Protein AF-A0A0N0T6A1-F1 (afdb_monomer)

Nearest PDB structures (foldseek):
  1lwt-assembly1_A  TM=7.996E-01  e=7.300E-01  Saccharomyces cerevisiae
  1lws-assembly1_A  TM=7.201E-01  e=6.873E-01  Saccharomyces cerevisiae
  1dfa-assembly1_A  TM=7.076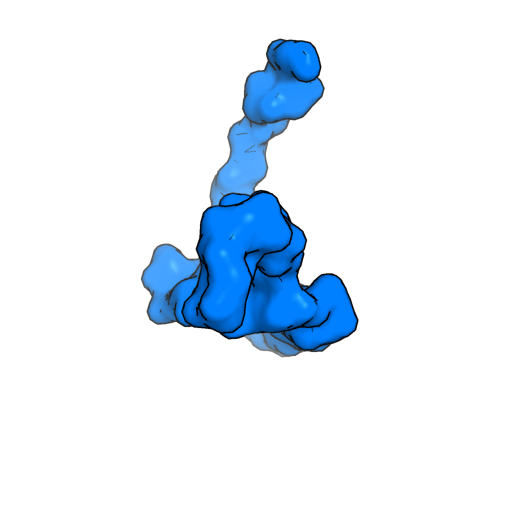E-01  e=2.589E+00  Saccharomyces cerevisiae
  8iuh-assembly1_P  TM=4.091E-01  e=5.73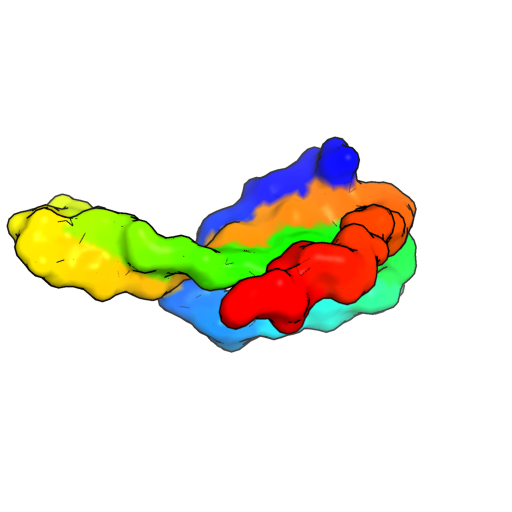6E-01  Homo sapiens
  4c3k-assembly2_C  TM=5.805E-01  e=5.338E+00  Synechococcus elongatus

Solvent-accessible surface area (backbone atoms only — not comparable to full-atom values): 3983 Å² total; per-residue (Å²): 119,76,50,77,48,76,38,77,40,72,66,61,49,50,51,53,51,55,53,29,56,78,68,66,35,10,70,50,76,51,79,46,77,41,67,27,90,88,77,58,79,53,71,39,63,36,34,41,38,38,34,24,85,46,71,68,87,77,69,86,74,80,80,78,129

Secondary structure (DSSP, 8-state):
--EEEEES-HHHHHHHHHHHHHTT-EEEEEEEEEE-TTTSSSEEEEEEEEEESSPPPP-TTTT--

Mean predicted aligned error: 5.85 Å

pLDDT: mean 89.49, std 12.4, range [50.28, 97.81]

Structure (mmCIF, N/CA/C/O backbone):
data_AF-A0A0N0T6A1-F1
#
_entry.id   AF-A0A0N0T6A1-F1
#
loop_
_atom_site.group_PDB
_atom_site.id
_atom_site.type_symbol
_atom_site.label_atom_id
_atom_site.label_alt_id
_atom_site.label_comp_id
_atom_site.label_asym_id
_atom_site.label_entity_id
_atom_site.label_seq_id
_atom_site.pdbx_PDB_ins_code
_atom_site.Cartn_x
_atom_site.Cartn_y
_atom_site.Cartn_z
_atom_site.occupancy
_atom_site.B_iso_or_equiv
_atom_site.auth_seq_id
_atom_site.auth_comp_id
_atom_site.auth_asym_id
_atom_site.auth_atom_id
_atom_site.pdbx_PDB_model_num
ATOM 1 N N . MET A 1 1 ? 2.197 9.556 -10.963 1.00 82.38 1 MET A N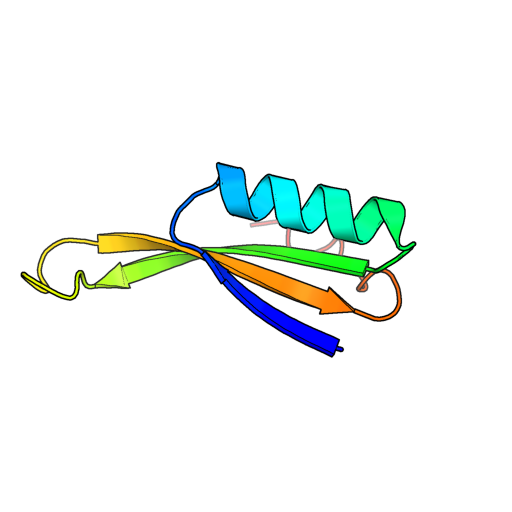 1
ATOM 2 C CA . MET A 1 1 ? 1.258 8.548 -10.440 1.00 82.38 1 MET A CA 1
ATOM 3 C C . MET A 1 1 ? 0.228 8.252 -11.523 1.00 82.38 1 MET A C 1
ATOM 5 O O . MET A 1 1 ? -0.258 9.197 -12.133 1.00 82.38 1 MET A O 1
ATOM 9 N N . LEU A 1 2 ? -0.024 6.973 -11.805 1.00 91.31 2 LEU A N 1
ATOM 10 C CA . LEU A 1 2 ? -0.949 6.469 -12.827 1.00 91.31 2 LEU A CA 1
ATOM 11 C C . LEU A 1 2 ? -2.278 6.016 -12.214 1.00 91.31 2 LEU A C 1
ATOM 13 O O . LEU A 1 2 ? -3.335 6.385 -12.715 1.00 91.31 2 LEU A O 1
ATOM 17 N N . THR A 1 3 ? -2.222 5.226 -11.140 1.00 95.56 3 THR A N 1
ATOM 18 C CA . THR A 1 3 ? -3.408 4.706 -10.448 1.00 95.56 3 THR A CA 1
ATOM 19 C C . THR A 1 3 ? -3.088 4.376 -8.991 1.00 95.56 3 THR A C 1
ATOM 21 O O . THR A 1 3 ? -1.925 4.134 -8.662 1.00 95.56 3 THR A O 1
ATOM 24 N N . THR A 1 4 ? -4.124 4.340 -8.152 1.00 96.81 4 THR A N 1
ATOM 25 C CA . THR A 1 4 ? -4.078 3.793 -6.789 1.00 96.81 4 THR A CA 1
ATOM 26 C C . THR A 1 4 ? -5.048 2.627 -6.694 1.00 96.81 4 THR A C 1
ATOM 28 O O . THR A 1 4 ? -6.164 2.712 -7.208 1.00 96.81 4 THR A O 1
ATOM 31 N N . GLN A 1 5 ? -4.625 1.553 -6.039 1.00 96.31 5 GLN A N 1
ATOM 32 C CA . GLN A 1 5 ? -5.452 0.396 -5.711 1.00 96.31 5 GL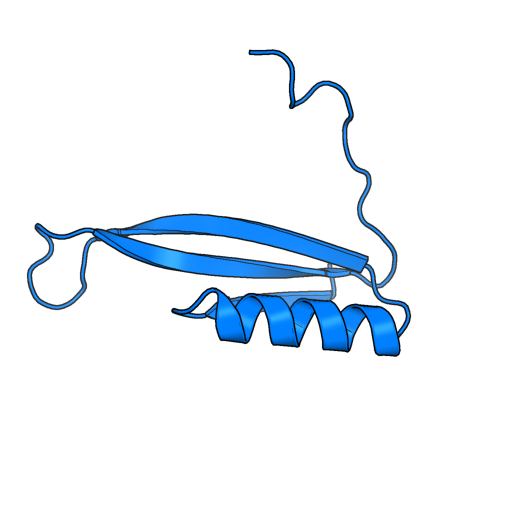N A CA 1
ATOM 33 C C . GLN A 1 5 ? -5.401 0.167 -4.201 1.00 96.31 5 GLN A C 1
ATOM 35 O O . GLN A 1 5 ? -4.368 0.418 -3.581 1.00 96.31 5 GLN A O 1
ATOM 40 N N . ILE A 1 6 ? -6.517 -0.275 -3.628 1.00 97.44 6 ILE A N 1
ATOM 41 C CA . ILE A 1 6 ? -6.606 -0.703 -2.232 1.00 97.44 6 ILE A CA 1
ATOM 42 C C . ILE A 1 6 ? -7.062 -2.155 -2.256 1.00 97.44 6 ILE A C 1
ATOM 44 O O . ILE A 1 6 ? -8.014 -2.472 -2.971 1.00 97.44 6 ILE A O 1
ATOM 48 N N . VAL A 1 7 ? -6.349 -3.012 -1.536 1.00 96.88 7 VAL A N 1
ATOM 49 C CA . VAL A 1 7 ? -6.658 -4.439 -1.419 1.00 96.88 7 VAL A CA 1
ATOM 50 C C . VAL A 1 7 ? -6.598 -4.861 0.042 1.00 96.88 7 VAL A C 1
ATOM 52 O O . VAL A 1 7 ? -5.813 -4.317 0.820 1.00 96.88 7 VAL A O 1
ATOM 55 N N . ASP A 1 8 ? -7.401 -5.853 0.397 1.00 94.94 8 ASP A N 1
ATOM 56 C CA . ASP A 1 8 ? -7.588 -6.292 1.784 1.00 94.94 8 ASP A CA 1
ATOM 57 C C . ASP A 1 8 ? -6.598 -7.400 2.186 1.00 94.94 8 ASP A C 1
ATOM 59 O O . ASP A 1 8 ? -6.685 -7.984 3.265 1.00 94.94 8 ASP A O 1
ATOM 63 N N . SER A 1 9 ? -5.652 -7.746 1.303 1.00 94.62 9 SER A N 1
ATOM 64 C CA . SER A 1 9 ? -4.681 -8.803 1.564 1.00 94.62 9 SER A CA 1
ATOM 65 C C . SER A 1 9 ? -3.279 -8.487 1.051 1.00 94.62 9 SER A C 1
ATOM 67 O O . SER A 1 9 ? -3.067 -7.988 -0.057 1.00 94.62 9 SER A O 1
ATOM 69 N N . ALA A 1 10 ? -2.282 -8.884 1.844 1.00 95.88 10 ALA A N 1
ATOM 70 C CA . ALA A 1 10 ? -0.881 -8.804 1.442 1.00 95.88 10 ALA A CA 1
ATOM 71 C C . ALA A 1 10 ? -0.586 -9.634 0.177 1.00 95.88 10 ALA A C 1
ATOM 73 O O . ALA A 1 10 ? 0.296 -9.281 -0.602 1.00 95.88 10 ALA A O 1
ATOM 74 N N . ALA A 1 11 ? -1.320 -10.732 -0.044 1.00 97.38 11 ALA A N 1
ATOM 75 C CA . ALA A 1 11 ? -1.156 -11.571 -1.228 1.00 97.38 11 ALA A CA 1
ATOM 76 C C . ALA A 1 11 ? -1.496 -10.802 -2.514 1.00 97.38 11 ALA A C 1
ATOM 78 O O . ALA A 1 11 ? -0.675 -10.767 -3.430 1.00 97.38 11 ALA A O 1
ATOM 79 N N . GLU A 1 12 ? -2.636 -10.109 -2.545 1.00 96.12 12 GLU A N 1
ATOM 80 C CA . GLU A 1 12 ? -3.037 -9.286 -3.692 1.00 96.12 12 GLU A CA 1
ATOM 81 C C . GLU A 1 12 ? -2.087 -8.101 -3.906 1.00 96.12 12 GLU A C 1
ATOM 83 O O . GLU A 1 12 ? -1.762 -7.749 -5.043 1.00 96.12 12 GLU A O 1
ATOM 88 N N . ALA A 1 13 ? -1.574 -7.512 -2.820 1.00 97.06 13 ALA A N 1
ATOM 89 C CA . ALA A 1 13 ? -0.575 -6.453 -2.915 1.00 97.06 13 ALA A CA 1
ATOM 90 C C . ALA A 1 13 ? 0.725 -6.949 -3.567 1.00 97.06 13 ALA A C 1
ATOM 92 O O . ALA A 1 13 ? 1.284 -6.269 -4.430 1.00 97.06 13 ALA A O 1
ATOM 93 N N . ILE A 1 14 ? 1.179 -8.156 -3.215 1.00 97.25 14 ILE A N 1
ATOM 94 C CA . ILE A 1 14 ? 2.348 -8.795 -3.836 1.00 97.25 14 ILE A CA 1
ATOM 95 C C . ILE A 1 14 ? 2.096 -9.075 -5.322 1.00 97.25 14 ILE A C 1
ATOM 97 O O . ILE A 1 14 ? 2.980 -8.821 -6.142 1.00 97.25 14 ILE A O 1
ATOM 101 N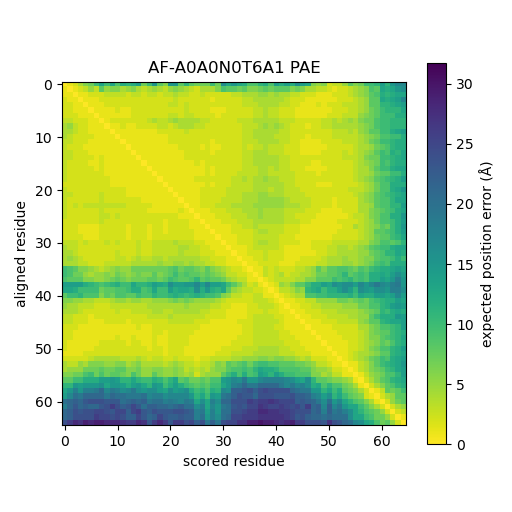 N . GLU A 1 15 ? 0.908 -9.557 -5.693 1.00 97.06 15 GLU A N 1
ATOM 102 C CA . GLU A 1 15 ? 0.553 -9.784 -7.101 1.00 97.06 15 GLU A CA 1
ATOM 103 C C . GLU A 1 15 ? 0.601 -8.483 -7.916 1.00 97.06 15 GLU A C 1
ATOM 105 O O . GLU A 1 15 ? 1.134 -8.464 -9.028 1.00 97.06 15 GLU A O 1
ATOM 110 N N . ALA A 1 16 ? 0.132 -7.367 -7.351 1.00 95.25 16 ALA A N 1
ATOM 111 C CA . ALA A 1 16 ? 0.209 -6.062 -8.003 1.00 95.25 16 ALA A CA 1
ATOM 112 C C . ALA A 1 16 ? 1.658 -5.571 -8.189 1.00 95.25 16 ALA A C 1
ATOM 114 O O . ALA A 1 16 ? 1.981 -4.998 -9.233 1.00 95.25 16 ALA A O 1
ATOM 115 N N . VAL A 1 17 ? 2.546 -5.828 -7.221 1.00 95.81 17 VAL A N 1
ATOM 116 C CA . VAL A 1 17 ? 3.986 -5.526 -7.340 1.00 95.81 17 VAL A CA 1
ATOM 117 C C . VAL A 1 17 ? 4.624 -6.350 -8.454 1.00 95.81 17 VAL A C 1
ATOM 119 O O . VAL A 1 17 ? 5.339 -5.803 -9.291 1.00 95.81 17 VAL A O 1
ATOM 122 N N . GLN A 1 18 ? 4.336 -7.651 -8.505 1.00 97.19 18 GLN A N 1
ATOM 123 C CA . GLN A 1 18 ? 4.843 -8.533 -9.560 1.00 97.19 18 GLN A CA 1
ATOM 124 C C . GLN A 1 18 ? 4.349 -8.099 -10.945 1.00 97.19 18 GLN A C 1
ATOM 126 O O . GLN A 1 18 ? 5.111 -8.112 -11.909 1.00 97.19 18 GLN A O 1
ATOM 131 N N . ALA A 1 19 ? 3.090 -7.668 -11.056 1.00 95.88 19 ALA A N 1
ATOM 132 C CA . ALA A 1 19 ? 2.556 -7.132 -12.302 1.00 95.88 19 ALA A CA 1
ATOM 133 C C . ALA A 1 19 ? 3.251 -5.825 -12.723 1.00 95.88 19 ALA A C 1
ATOM 135 O O . ALA A 1 19 ? 3.515 -5.632 -13.910 1.00 95.88 19 ALA A O 1
ATOM 136 N N . ALA A 1 20 ? 3.565 -4.938 -11.772 1.00 94.81 20 ALA A N 1
ATOM 137 C CA . ALA A 1 20 ? 4.293 -3.701 -12.047 1.00 94.81 20 ALA A CA 1
ATOM 138 C C . ALA A 1 20 ? 5.720 -3.974 -12.553 1.00 94.81 20 ALA A C 1
ATOM 140 O O . ALA A 1 20 ? 6.131 -3.349 -13.528 1.00 94.81 20 ALA A O 1
ATOM 141 N N . ASP A 1 21 ? 6.425 -4.945 -11.962 1.00 95.25 21 ASP A N 1
ATOM 142 C CA . ASP A 1 21 ? 7.757 -5.389 -12.407 1.00 95.25 21 ASP A CA 1
ATOM 143 C C . ASP A 1 21 ? 7.740 -5.890 -13.861 1.00 95.25 21 ASP A C 1
ATOM 145 O O . ASP A 1 21 ? 8.516 -5.425 -14.693 1.00 95.25 21 ASP A O 1
ATOM 149 N N . VAL A 1 22 ? 6.773 -6.747 -14.216 1.00 97.50 22 VAL A N 1
ATOM 150 C CA . VAL A 1 22 ? 6.612 -7.263 -15.592 1.00 97.50 22 VAL A CA 1
ATOM 151 C C . VAL A 1 22 ? 6.389 -6.145 -16.619 1.00 97.50 22 VAL A C 1
ATOM 153 O O . VAL A 1 22 ? 6.748 -6.295 -17.790 1.00 97.50 22 VAL A O 1
ATOM 156 N N . LEU A 1 23 ? 5.781 -5.036 -16.200 1.00 94.81 23 LEU A N 1
ATOM 157 C CA . LEU A 1 23 ? 5.460 -3.893 -17.052 1.00 94.81 23 LEU A CA 1
ATOM 158 C C . LEU A 1 23 ? 6.513 -2.775 -17.004 1.00 94.81 23 LEU A C 1
ATOM 160 O O . LEU A 1 23 ? 6.301 -1.748 -17.648 1.00 94.81 23 LEU A O 1
ATOM 164 N N . ASP A 1 24 ? 7.620 -2.968 -16.279 1.00 94.81 24 ASP A N 1
ATOM 165 C CA . ASP A 1 24 ? 8.661 -1.955 -16.050 1.00 94.81 24 ASP A C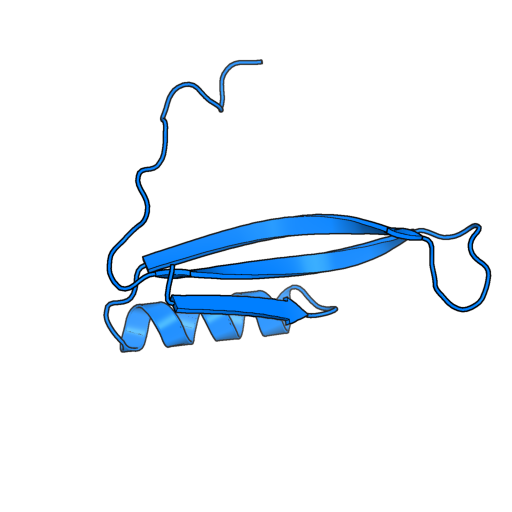A 1
ATOM 166 C C . ASP A 1 24 ? 8.089 -0.655 -15.438 1.00 94.81 24 ASP A C 1
ATOM 168 O O . ASP A 1 24 ? 8.436 0.465 -15.813 1.00 94.81 24 ASP A O 1
ATOM 172 N N . LEU A 1 25 ? 7.141 -0.799 -14.505 1.00 95.25 25 LEU A N 1
ATOM 173 C CA . LEU A 1 25 ? 6.484 0.309 -13.811 1.00 95.25 25 LEU A CA 1
ATOM 174 C C . LEU A 1 25 ? 7.060 0.516 -12.410 1.00 95.25 25 LEU A C 1
ATOM 176 O O . LEU A 1 25 ? 7.514 -0.410 -11.743 1.00 95.25 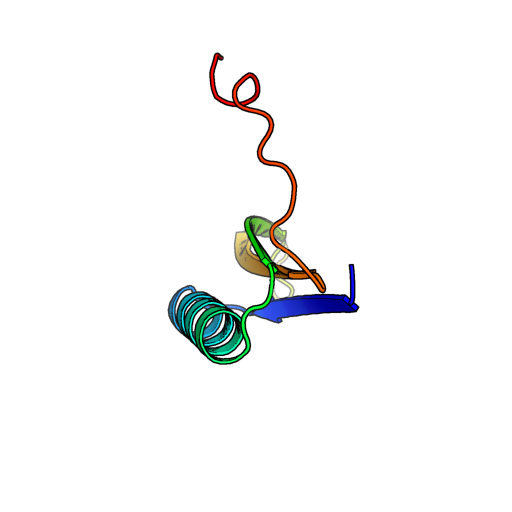25 LEU A O 1
ATOM 180 N N . GLY A 1 26 ? 6.973 1.753 -11.924 1.00 94.94 26 GLY A N 1
ATOM 181 C CA . GLY A 1 26 ? 7.259 2.053 -10.525 1.00 94.94 26 GLY A CA 1
ATOM 182 C C . GLY A 1 26 ? 6.065 1.750 -9.634 1.00 94.94 26 GLY A C 1
ATOM 183 O O . GLY A 1 26 ? 4.924 1.991 -10.027 1.00 94.94 26 GLY A O 1
ATOM 184 N N . VAL A 1 27 ? 6.315 1.298 -8.408 1.00 94.81 27 VAL A N 1
ATOM 185 C CA . VAL A 1 27 ? 5.260 1.061 -7.420 1.00 94.81 27 VAL A CA 1
ATOM 186 C C . VAL A 1 27 ? 5.697 1.539 -6.035 1.00 94.81 27 VAL A C 1
ATOM 188 O O . VAL A 1 27 ? 6.853 1.359 -5.656 1.00 94.81 27 VAL A O 1
ATOM 191 N N . ARG A 1 28 ? 4.780 2.153 -5.283 1.00 95.00 28 ARG A N 1
ATOM 192 C CA . ARG A 1 28 ? 4.892 2.352 -3.831 1.00 95.00 28 ARG A CA 1
ATOM 193 C C . ARG A 1 28 ? 3.801 1.520 -3.174 1.00 95.00 28 ARG A C 1
ATOM 195 O O . ARG A 1 28 ? 2.643 1.609 -3.576 1.00 95.00 28 ARG A O 1
ATOM 202 N N . VAL A 1 29 ? 4.177 0.711 -2.191 1.00 95.00 29 VAL A N 1
ATOM 203 C CA . VAL A 1 29 ? 3.238 -0.116 -1.429 1.00 95.00 29 VAL A CA 1
ATOM 204 C C . VAL A 1 29 ? 3.407 0.187 0.043 1.00 95.00 29 VAL A C 1
ATOM 206 O O . VAL A 1 29 ? 4.530 0.215 0.541 1.00 95.00 29 VAL A O 1
ATOM 209 N N . TYR A 1 30 ? 2.297 0.418 0.730 1.00 95.31 30 TYR A N 1
ATOM 210 C CA . TYR A 1 30 ? 2.284 0.594 2.173 1.00 95.31 30 TYR A CA 1
ATOM 211 C C . TYR A 1 30 ? 0.970 0.092 2.757 1.00 95.31 30 TYR A C 1
ATOM 213 O O . TYR A 1 30 ? -0.064 0.051 2.088 1.00 95.31 30 TYR A O 1
ATOM 221 N N . ASN A 1 31 ? 1.029 -0.301 4.021 1.00 96.19 31 ASN A N 1
ATOM 222 C CA . ASN A 1 31 ? -0.132 -0.733 4.769 1.00 96.19 31 ASN A CA 1
ATOM 223 C C . ASN A 1 31 ? -0.758 0.437 5.544 1.00 96.19 31 ASN A C 1
ATOM 225 O O . ASN A 1 31 ? -0.048 1.340 5.995 1.00 96.19 31 ASN A O 1
ATOM 229 N N . ARG A 1 32 ? -2.079 0.408 5.724 1.00 95.69 32 ARG A N 1
ATOM 230 C CA . ARG A 1 32 ? -2.790 1.247 6.688 1.00 95.69 32 ARG A CA 1
ATOM 231 C C . ARG A 1 32 ? -3.810 0.418 7.461 1.00 95.69 32 ARG A C 1
ATOM 233 O O . ARG A 1 32 ? -4.379 -0.530 6.933 1.00 95.69 32 ARG A O 1
ATOM 240 N N . LEU A 1 33 ? -4.070 0.839 8.693 1.00 95.88 33 LEU A N 1
ATOM 241 C CA . LEU A 1 33 ? -5.160 0.314 9.505 1.00 95.88 33 LEU A CA 1
ATOM 242 C C . LEU A 1 33 ? -6.356 1.259 9.405 1.00 95.88 33 LEU A C 1
ATOM 244 O O . LEU A 1 33 ? -6.203 2.465 9.630 1.00 95.88 33 LEU A O 1
ATOM 248 N N . VAL A 1 34 ? -7.531 0.725 9.086 1.00 94.56 34 VAL A N 1
ATOM 249 C CA . VAL A 1 34 ? -8.784 1.491 9.034 1.00 94.56 34 VAL A CA 1
ATOM 250 C C . VAL A 1 34 ? -9.833 0.889 9.960 1.00 94.56 34 VAL A C 1
ATOM 252 O O . VAL A 1 34 ? -9.791 -0.309 10.206 1.00 94.56 34 VAL A O 1
ATOM 255 N N . PRO A 1 35 ? -10.760 1.690 10.511 1.00 96.00 35 PRO A N 1
ATOM 256 C CA . PRO A 1 35 ? -11.872 1.153 11.281 1.00 96.00 35 PRO A CA 1
ATOM 257 C C . PRO A 1 35 ? -12.697 0.177 10.449 1.00 96.00 35 PRO A C 1
ATOM 259 O O . PRO A 1 35 ? -13.053 0.478 9.308 1.00 96.00 35 PRO A O 1
ATOM 262 N N . ASP A 1 36 ? -13.025 -0.946 11.069 1.00 91.06 36 ASP A N 1
ATOM 263 C CA . ASP A 1 36 ? -13.866 -1.983 10.496 1.00 91.06 36 ASP A CA 1
ATOM 264 C C . ASP A 1 36 ? -15.255 -1.439 10.150 1.00 91.06 36 ASP A C 1
ATOM 266 O O . ASP A 1 36 ? -15.852 -0.660 10.901 1.00 91.06 36 ASP A O 1
ATOM 270 N N . SER A 1 37 ? -15.764 -1.809 8.977 1.00 86.75 37 SER A N 1
ATOM 271 C CA . SER A 1 37 ? -17.033 -1.272 8.471 1.00 86.75 37 SER A CA 1
ATOM 272 C C . SER A 1 37 ? -18.272 -1.879 9.138 1.00 86.75 37 SER A C 1
ATOM 274 O O . SER A 1 37 ? -19.346 -1.277 9.051 1.00 86.75 37 SER A O 1
ATOM 276 N N . GLU A 1 38 ? -18.154 -3.048 9.770 1.00 87.94 38 GLU A N 1
ATOM 277 C CA . GLU A 1 38 ? -19.251 -3.734 10.457 1.00 87.94 38 GLU A CA 1
ATOM 278 C C . GLU A 1 38 ? -19.414 -3.237 11.897 1.00 87.94 38 GLU A C 1
ATOM 280 O O . GLU A 1 38 ? -20.517 -2.839 12.281 1.00 87.94 38 GLU A O 1
ATOM 285 N N . ASP A 1 39 ? -18.326 -3.202 12.670 1.00 89.31 39 ASP A N 1
ATOM 286 C CA . ASP A 1 39 ? -18.385 -2.876 14.102 1.00 89.31 39 ASP A CA 1
ATOM 287 C C . ASP A 1 39 ? -17.725 -1.530 14.461 1.00 89.31 39 ASP A C 1
ATOM 289 O O . ASP A 1 39 ? -18.076 -0.921 15.472 1.00 89.31 39 ASP A O 1
ATOM 293 N N . GLY A 1 40 ? -16.791 -1.011 13.656 1.00 85.88 40 GLY A N 1
ATOM 294 C CA . GLY A 1 40 ? -16.111 0.275 13.899 1.00 85.88 40 GLY A CA 1
ATOM 295 C C . GLY A 1 40 ? -15.194 0.318 15.131 1.00 85.88 40 GLY A C 1
ATOM 296 O O . GLY A 1 40 ? -14.568 1.347 15.397 1.00 85.88 40 GLY A O 1
ATOM 297 N N . GLU A 1 41 ? -15.116 -0.781 15.883 1.00 88.75 41 GLU A N 1
ATOM 298 C CA . GLU A 1 41 ? -14.255 -0.966 17.055 1.00 88.75 41 GLU A CA 1
ATOM 299 C C . GLU A 1 41 ? -12.980 -1.759 16.715 1.00 88.75 41 GLU A C 1
ATOM 301 O O . GLU A 1 41 ? -11.937 -1.545 17.341 1.00 88.75 41 GLU A O 1
ATOM 306 N N . SER A 1 42 ? -13.043 -2.650 15.720 1.00 93.81 42 SER A N 1
ATOM 307 C CA . SER A 1 42 ? -11.893 -3.349 15.134 1.00 93.81 42 SER A CA 1
ATOM 308 C C . SER A 1 42 ? -11.173 -2.485 14.095 1.00 93.81 42 SER A C 1
ATOM 310 O O . SER A 1 42 ? -11.715 -1.507 13.578 1.00 93.81 42 SER A O 1
ATOM 312 N N . LEU A 1 43 ? -9.915 -2.840 13.817 1.00 95.12 43 LEU A N 1
ATOM 313 C CA . LEU A 1 43 ? -9.137 -2.270 12.723 1.00 95.12 43 LEU A CA 1
ATOM 314 C C . LEU A 1 43 ? -8.903 -3.345 11.662 1.00 95.12 43 LEU A C 1
ATOM 316 O O . LEU A 1 43 ? -8.375 -4.408 11.992 1.00 95.12 43 LEU A O 1
ATOM 320 N N . ASP A 1 44 ? -9.240 -3.024 10.420 1.00 94.25 44 ASP A N 1
ATOM 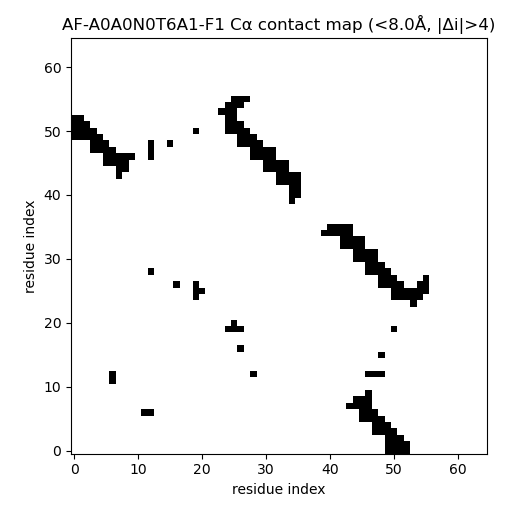321 C CA . ASP A 1 44 ? -8.913 -3.808 9.239 1.00 94.25 44 ASP A CA 1
ATOM 322 C C . ASP A 1 44 ? -7.585 -3.365 8.634 1.00 94.25 44 ASP A C 1
ATOM 324 O O . ASP A 1 44 ? -7.217 -2.184 8.637 1.00 94.25 44 ASP A O 1
ATOM 328 N N . GLU A 1 45 ? -6.864 -4.347 8.107 1.00 95.25 45 GLU A N 1
ATOM 329 C CA . GLU A 1 45 ? -5.622 -4.143 7.382 1.00 95.25 45 GLU A CA 1
ATOM 330 C C . GLU A 1 45 ? -5.918 -3.874 5.898 1.00 95.25 45 GLU A C 1
ATOM 332 O O . GLU A 1 45 ? -6.404 -4.750 5.192 1.00 95.25 45 GLU A O 1
ATOM 337 N N . GLU A 1 46 ? -5.550 -2.692 5.399 1.00 96.62 46 GLU A N 1
ATOM 338 C CA . GLU A 1 46 ? -5.656 -2.341 3.980 1.00 96.62 46 GLU A CA 1
ATOM 339 C C . GLU A 1 46 ? -4.278 -2.059 3.374 1.00 96.62 46 GLU A C 1
ATOM 341 O O . GLU A 1 46 ? -3.465 -1.302 3.914 1.00 96.62 46 GLU A O 1
ATOM 346 N N . TRP A 1 47 ? -4.027 -2.602 2.189 1.00 97.81 47 TRP A N 1
ATOM 347 C CA . TRP A 1 47 ? -2.805 -2.369 1.429 1.00 97.81 47 TRP A CA 1
ATOM 348 C C . TRP A 1 47 ? -3.050 -1.354 0.322 1.00 97.81 47 TRP A C 1
ATOM 350 O O . TRP A 1 47 ? -3.856 -1.580 -0.579 1.00 97.81 47 TRP A O 1
ATOM 360 N N . VAL A 1 48 ? -2.327 -0.236 0.371 1.00 97.44 48 VAL A N 1
ATOM 361 C CA . VAL A 1 48 ? -2.381 0.815 -0.646 1.00 97.44 48 VAL A CA 1
ATOM 362 C C . VAL A 1 48 ? -1.243 0.616 -1.637 1.00 97.44 48 VAL A C 1
ATOM 364 O O . VAL A 1 48 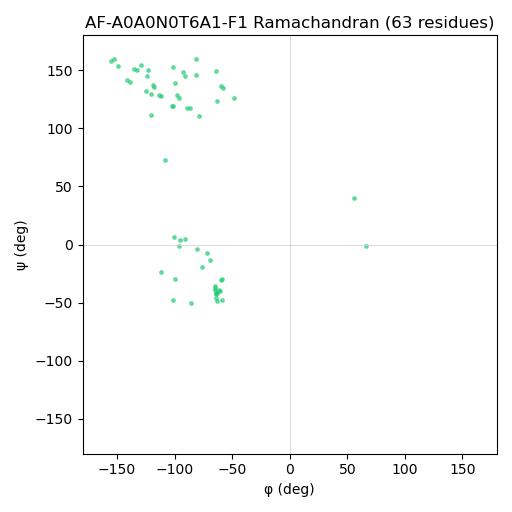? -0.075 0.532 -1.258 1.00 97.44 48 VAL A O 1
ATOM 367 N N . ILE A 1 49 ? -1.593 0.557 -2.919 1.00 97.00 49 ILE A N 1
ATOM 368 C CA . ILE A 1 49 ? -0.667 0.335 -4.029 1.00 97.00 49 ILE A CA 1
ATOM 369 C C . ILE A 1 49 ? -0.762 1.531 -4.967 1.00 97.00 49 ILE A C 1
ATOM 371 O O . ILE A 1 49 ? -1.768 1.724 -5.655 1.00 97.00 49 ILE A O 1
ATOM 375 N N . GLU A 1 50 ? 0.295 2.328 -5.025 1.00 96.50 50 GLU A N 1
ATOM 376 C CA . GLU A 1 50 ? 0.412 3.462 -5.935 1.00 96.50 50 GLU A CA 1
ATOM 377 C C . GLU A 1 50 ? 1.313 3.080 -7.108 1.00 96.50 50 GLU A C 1
ATOM 379 O O . GLU A 1 50 ? 2.489 2.768 -6.929 1.00 96.50 50 GLU A O 1
ATOM 384 N N . VAL A 1 51 ? 0.771 3.114 -8.325 1.00 95.56 51 VAL A N 1
ATOM 385 C CA . VAL A 1 51 ? 1.506 2.767 -9.547 1.00 95.56 51 VAL A CA 1
ATOM 386 C C . VAL A 1 51 ? 1.977 4.037 -10.244 1.00 95.56 51 VAL A C 1
ATOM 388 O O . VAL A 1 51 ? 1.247 5.025 -10.364 1.00 95.56 51 VAL A O 1
ATOM 391 N N . TYR A 1 52 ? 3.197 4.014 -10.757 1.00 95.62 52 TYR A N 1
ATOM 392 C CA . TYR A 1 52 ? 3.871 5.119 -11.419 1.00 95.62 52 TYR A CA 1
ATOM 393 C C . TYR A 1 52 ? 4.425 4.660 -12.763 1.00 95.62 52 TYR A C 1
ATOM 395 O O . TYR A 1 52 ? 4.749 3.497 -12.965 1.00 95.62 52 TYR A O 1
ATOM 403 N N . SER A 1 53 ? 4.584 5.602 -13.689 1.00 94.06 53 SER A N 1
ATOM 404 C CA . SER A 1 53 ? 5.206 5.330 -14.987 1.00 94.06 53 SER A CA 1
ATOM 405 C C . SER A 1 53 ? 6.707 5.031 -14.898 1.00 94.06 53 SER A C 1
ATOM 407 O O . SER A 1 53 ? 7.280 4.622 -15.892 1.00 94.06 53 SER A O 1
ATOM 409 N N . ASN A 1 54 ? 7.342 5.311 -13.757 1.00 89.06 54 ASN A N 1
ATOM 410 C CA . ASN A 1 54 ? 8.742 5.029 -13.432 1.00 89.06 54 ASN A CA 1
ATOM 411 C C . ASN A 1 54 ? 8.859 4.863 -11.912 1.00 89.06 54 ASN A C 1
ATOM 413 O O . ASN A 1 54 ? 7.996 5.373 -11.192 1.00 89.06 54 ASN A O 1
ATOM 417 N N . ALA A 1 55 ? 9.923 4.210 -11.434 1.00 84.19 55 ALA A N 1
ATOM 418 C CA . ALA A 1 55 ? 10.195 4.043 -10.004 1.00 84.19 55 ALA A CA 1
ATOM 419 C C . ALA A 1 55 ? 10.066 5.381 -9.240 1.00 84.19 55 ALA A C 1
ATOM 421 O O . ALA A 1 55 ? 10.688 6.370 -9.649 1.00 84.19 55 ALA A O 1
ATOM 422 N N . PRO A 1 56 ? 9.243 5.450 -8.173 1.00 81.19 56 PRO A N 1
ATOM 423 C CA . PRO A 1 56 ? 9.164 6.645 -7.345 1.00 81.19 56 PRO A CA 1
ATOM 424 C C . PRO A 1 56 ? 10.510 6.892 -6.651 1.00 81.19 56 PRO A C 1
ATOM 426 O O . PRO A 1 56 ? 11.253 5.953 -6.365 1.00 81.19 56 PRO A O 1
ATOM 429 N N . ALA A 1 57 ? 10.833 8.161 -6.393 1.00 75.94 57 ALA A N 1
ATOM 430 C CA . ALA A 1 57 ? 11.998 8.497 -5.585 1.00 75.94 57 ALA A CA 1
ATOM 431 C C . ALA A 1 57 ? 11.786 7.942 -4.169 1.00 75.94 57 ALA A C 1
ATOM 433 O O . ALA A 1 57 ? 10.769 8.239 -3.544 1.00 75.94 57 ALA A O 1
ATOM 434 N N . VAL A 1 58 ? 12.723 7.120 -3.704 1.00 68.38 58 VAL A N 1
ATOM 435 C CA . VAL A 1 58 ? 12.789 6.682 -2.309 1.00 68.38 58 VAL A CA 1
ATOM 436 C C . VAL A 1 58 ? 13.640 7.722 -1.595 1.00 68.38 58 VAL A C 1
ATOM 438 O O . VAL A 1 58 ? 14.786 7.926 -2.002 1.00 68.38 58 VAL A O 1
ATOM 441 N N . ASP A 1 59 ? 13.073 8.432 -0.625 1.00 63.62 59 ASP A N 1
ATOM 442 C CA . ASP A 1 59 ? 13.844 9.355 0.204 1.00 63.62 59 ASP A CA 1
ATOM 443 C C . ASP A 1 59 ? 14.580 8.508 1.258 1.00 63.62 59 ASP A C 1
ATOM 445 O O . ASP A 1 59 ? 13.919 7.860 2.069 1.00 63.62 59 ASP A O 1
ATOM 449 N N . PRO A 1 60 ? 15.919 8.387 1.193 1.00 57.56 60 PRO A N 1
ATOM 450 C CA . PRO A 1 60 ? 16.671 7.481 2.062 1.00 57.56 60 PRO A CA 1
ATOM 451 C C . PRO A 1 60 ? 16.731 7.959 3.521 1.00 57.56 60 PRO A C 1
ATOM 453 O O . PRO A 1 60 ? 17.243 7.227 4.362 1.00 57.56 60 PRO A O 1
ATOM 456 N N . ASP A 1 61 ? 16.241 9.168 3.806 1.00 62.25 61 ASP A N 1
ATOM 457 C CA . ASP A 1 61 ? 16.253 9.795 5.126 1.00 62.25 61 ASP A CA 1
ATOM 458 C C . ASP A 1 61 ? 14.919 9.606 5.897 1.00 62.25 61 ASP A C 1
ATOM 460 O O . ASP A 1 61 ? 14.812 10.047 7.038 1.00 62.25 61 ASP A O 1
ATOM 464 N N . GLU A 1 62 ? 13.897 8.938 5.329 1.00 57.97 62 GLU A N 1
ATOM 465 C CA . GLU A 1 62 ? 12.636 8.615 6.044 1.00 57.97 62 GLU A CA 1
ATOM 466 C C . GLU A 1 62 ? 12.741 7.375 6.972 1.00 57.97 62 GLU A C 1
ATOM 468 O O . GLU A 1 62 ? 11.789 7.069 7.687 1.00 57.97 62 GLU A O 1
ATOM 473 N N . ASP A 1 63 ? 13.883 6.675 6.992 1.00 59.28 63 ASP A N 1
ATOM 474 C CA . ASP A 1 63 ? 14.121 5.449 7.784 1.00 59.28 63 ASP A CA 1
ATOM 475 C C . ASP A 1 63 ? 14.919 5.682 9.099 1.00 59.28 63 ASP A C 1
ATOM 477 O O . ASP A 1 63 ? 15.279 4.717 9.781 1.00 59.28 63 ASP A O 1
ATOM 481 N N . GLU A 1 64 ? 15.216 6.934 9.480 1.00 51.34 64 GLU A N 1
ATOM 482 C CA . GLU A 1 64 ? 15.928 7.290 10.727 1.00 51.34 64 GLU A CA 1
ATOM 483 C C . GLU A 1 64 ? 15.012 7.960 11.780 1.00 51.34 64 GLU A C 1
ATOM 485 O O . GLU A 1 64 ? 15.152 9.149 12.052 1.00 51.34 64 GLU A O 1
ATOM 490 N N . ASP A 1 65 ? 14.119 7.202 12.431 1.00 50.28 65 ASP A N 1
ATOM 491 C CA . ASP A 1 65 ? 13.500 7.584 13.725 1.00 50.28 65 ASP A CA 1
ATOM 492 C C . ASP A 1 65 ? 13.217 6.366 14.631 1.00 50.28 65 ASP A C 1
ATOM 494 O O . ASP A 1 65 ? 12.597 5.379 14.168 1.00 50.28 65 ASP A O 1
#

Sequence (65 aa):
MLTTQIVDSAAEAIEAVQAADVLDLGVRVYNRLVPDSEDGESLDEEWVIEVYSNAPAVDPDEDED

Foldseek 3Di:
DPDKDKDQDPVVVVVVVVVCVVVQKAKDKDWDWDQDPPPSPDTGIMIMIDIGRHHDDDDPPVPDD

Radius of gyration: 13.88 Å; Cα contacts (8 Å, |Δi|>4): 100; chains: 1; bounding box: 36×21×34 Å